Protein AF-A0A963B711-F1 (afdb_monomer_lite)

pLDDT: mean 83.48, std 12.62, range [43.06, 94.5]

Secondary structure (DSSP, 8-state):
-GGG-SEEEESSS-GGGT-SS--TT-EEEE---TTTTS----HHHHHHHHHHHHHHHHHHHHHHHTTT--

Sequence (70 aa):
KLSEQTLVVSLQGPVSNYFPQLPFHTAAVEWDIPGVGDSPGDNSDMESLYREIALRISDLMNVLHGEEAS

Foldseek 3Di:
DQLVAQEDEAADDDPCVVPVDHDPNYHYHYDPQPPVPPDDDDPVSVVSSVVRVVVVVVVVVCVVVVVVPD

Radius of gyration: 14.34 Å; chains: 1; bounding box: 36×28×34 Å

Structure (mmCIF, N/CA/C/O backbone):
data_AF-A0A963B711-F1
#
_entry.id   AF-A0A963B711-F1
#
loop_
_atom_site.group_PDB
_atom_site.id
_atom_site.type_symbol
_atom_site.label_atom_id
_atom_site.label_alt_id
_atom_site.label_comp_id
_atom_site.label_asym_id
_atom_site.label_entity_id
_atom_site.label_seq_id
_atom_site.pdbx_PDB_ins_code
_atom_site.Cartn_x
_atom_site.Cartn_y
_atom_site.Cartn_z
_atom_site.occupancy
_atom_site.B_iso_or_equiv
_atom_site.auth_seq_id
_atom_site.auth_comp_id
_atom_site.auth_asym_id
_atom_site.auth_atom_id
_atom_site.pdbx_PDB_model_num
ATOM 1 N N . LYS A 1 1 ? 11.582 -3.683 15.305 1.00 66.25 1 LYS A N 1
ATOM 2 C CA . LYS A 1 1 ? 11.207 -5.105 15.053 1.00 66.25 1 LYS A CA 1
ATOM 3 C C . LYS A 1 1 ? 9.912 -5.133 14.243 1.00 66.25 1 LYS A C 1
ATOM 5 O O . LYS A 1 1 ? 9.117 -4.228 14.424 1.00 66.25 1 LYS A O 1
ATOM 10 N N . LEU A 1 2 ? 9.662 -6.140 13.393 1.00 66.06 2 LEU A N 1
ATOM 11 C CA . LEU A 1 2 ? 8.410 -6.242 12.606 1.00 66.06 2 LEU A CA 1
ATOM 12 C C . LEU A 1 2 ? 7.146 -6.154 13.486 1.00 66.06 2 LEU A C 1
ATOM 14 O O . LEU A 1 2 ? 6.162 -5.541 13.107 1.00 66.06 2 LEU A O 1
ATOM 18 N N . SER A 1 3 ? 7.217 -6.669 14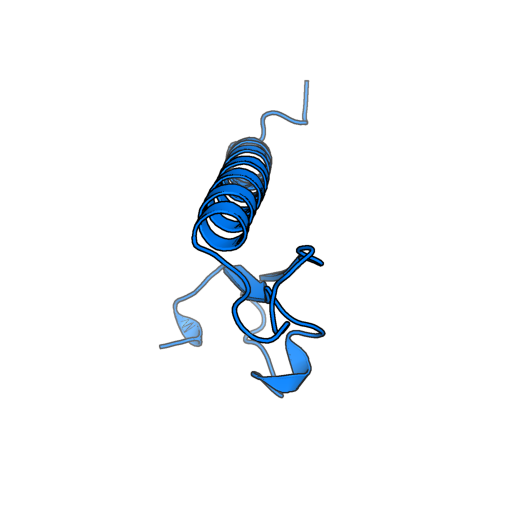.716 1.00 72.56 3 SER A N 1
ATOM 19 C CA . SER A 1 3 ? 6.161 -6.5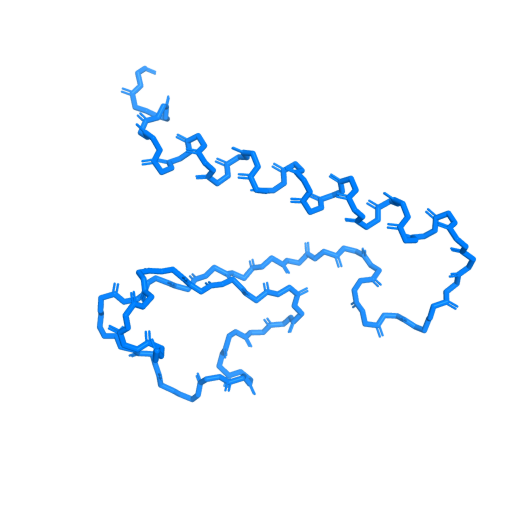69 15.733 1.00 72.56 3 SER A CA 1
ATOM 20 C C . SER A 1 3 ? 5.804 -5.143 16.176 1.00 72.56 3 SER A C 1
ATOM 22 O O . SER A 1 3 ? 4.831 -4.974 16.897 1.00 72.56 3 SER A O 1
ATOM 24 N N . GLU A 1 4 ? 6.580 -4.127 15.810 1.00 85.12 4 GLU A N 1
ATOM 25 C CA . GLU A 1 4 ? 6.298 -2.713 16.106 1.00 85.12 4 GLU A CA 1
ATOM 26 C C . GLU A 1 4 ? 5.672 -1.991 14.902 1.00 85.12 4 GLU A C 1
ATOM 28 O O . GLU A 1 4 ? 5.295 -0.830 15.013 1.00 85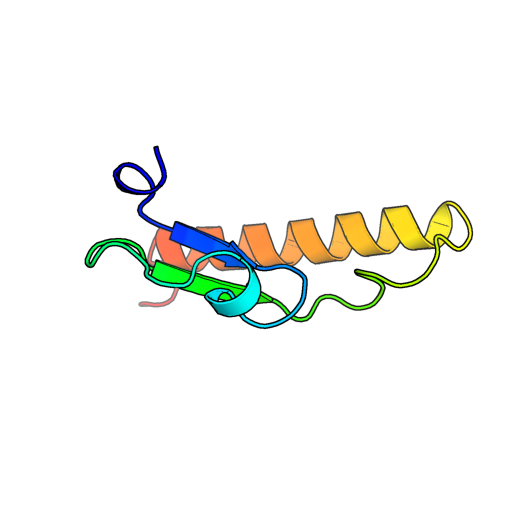.12 4 GLU A O 1
ATOM 33 N N . GLN A 1 5 ? 5.578 -2.657 13.746 1.00 83.88 5 GLN A N 1
ATOM 34 C CA . GLN A 1 5 ? 5.045 -2.082 12.517 1.00 83.88 5 GLN A CA 1
ATOM 35 C C . GLN A 1 5 ? 3.563 -2.425 12.386 1.00 83.88 5 GLN A C 1
ATOM 37 O O . GLN A 1 5 ? 3.179 -3.593 12.382 1.00 83.88 5 GLN A O 1
ATOM 42 N N . THR A 1 6 ? 2.731 -1.401 12.242 1.00 89.44 6 THR A N 1
ATOM 43 C CA . THR A 1 6 ? 1.291 -1.561 11.994 1.00 89.44 6 THR A CA 1
ATOM 44 C C . THR A 1 6 ? 0.994 -1.840 10.518 1.00 89.44 6 THR A C 1
ATOM 46 O O . THR A 1 6 ? -0.069 -2.357 10.194 1.00 89.44 6 THR A O 1
ATOM 49 N N . LEU A 1 7 ? 1.934 -1.524 9.621 1.00 92.06 7 LEU A N 1
ATOM 50 C CA . LEU A 1 7 ? 1.784 -1.676 8.177 1.00 92.06 7 LEU A CA 1
ATOM 51 C C . LEU A 1 7 ? 3.100 -2.129 7.538 1.00 92.06 7 LEU A C 1
ATOM 53 O O . LEU A 1 7 ? 4.163 -1.588 7.843 1.00 92.06 7 LEU A O 1
ATOM 57 N N . VAL A 1 8 ? 3.004 -3.085 6.620 1.00 93.81 8 VAL A N 1
ATOM 58 C CA . VAL A 1 8 ? 4.083 -3.537 5.740 1.00 93.81 8 VAL A CA 1
ATOM 59 C C . VAL A 1 8 ? 3.620 -3.388 4.302 1.00 93.81 8 VAL A C 1
ATOM 61 O O . VAL A 1 8 ? 2.510 -3.791 3.964 1.00 93.81 8 VAL A O 1
ATOM 64 N N . VAL A 1 9 ? 4.486 -2.838 3.456 1.00 94.50 9 VAL A N 1
ATOM 65 C CA . VAL A 1 9 ? 4.221 -2.677 2.026 1.00 94.50 9 VAL A CA 1
ATOM 66 C C . VAL A 1 9 ? 5.245 -3.488 1.239 1.00 94.50 9 VAL A C 1
ATOM 68 O O . VAL A 1 9 ? 6.447 -3.261 1.381 1.00 94.50 9 VAL A O 1
ATOM 71 N N . SER A 1 10 ? 4.781 -4.435 0.425 1.00 93.31 10 SER A N 1
ATOM 72 C CA . SER A 1 10 ? 5.611 -5.095 -0.585 1.00 93.31 10 SER A CA 1
ATOM 73 C C . SER A 1 10 ? 5.511 -4.336 -1.899 1.00 93.31 10 SER A C 1
ATOM 75 O O . SER A 1 10 ? 4.411 -4.029 -2.350 1.00 93.31 10 SER A O 1
ATOM 77 N N . LEU A 1 11 ? 6.661 -4.054 -2.510 1.00 91.00 11 LEU A N 1
ATOM 78 C CA . LEU A 1 11 ? 6.750 -3.403 -3.821 1.00 91.00 11 LEU A CA 1
ATOM 79 C C . LEU A 1 11 ? 6.987 -4.407 -4.956 1.00 91.00 11 LEU A C 1
ATOM 81 O O . LEU A 1 11 ? 7.011 -4.018 -6.118 1.00 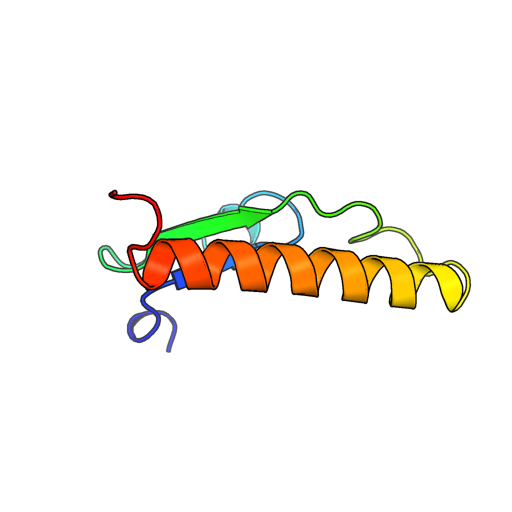91.00 11 LEU A O 1
ATOM 85 N N . GLN A 1 12 ? 7.228 -5.681 -4.623 1.00 88.19 12 GLN A N 1
ATOM 86 C CA . GLN A 1 12 ? 7.550 -6.713 -5.601 1.00 88.19 12 GLN A CA 1
ATOM 87 C C . GLN A 1 12 ? 6.994 -8.070 -5.164 1.00 88.19 12 GLN A C 1
ATOM 89 O O . GLN A 1 12 ? 7.608 -8.822 -4.408 1.00 88.19 12 GLN A O 1
ATOM 94 N N . GLY A 1 13 ? 5.817 -8.403 -5.683 1.00 87.94 13 GLY A N 1
ATOM 95 C CA . GLY A 1 13 ? 5.152 -9.670 -5.396 1.00 87.94 13 GLY A CA 1
ATOM 96 C C . GLY A 1 13 ? 4.651 -9.804 -3.949 1.00 87.94 13 GLY A C 1
ATOM 97 O O . GLY A 1 13 ? 4.655 -8.833 -3.187 1.00 87.94 13 GLY A O 1
ATOM 98 N N . PRO A 1 14 ? 4.192 -11.008 -3.567 1.00 91.81 14 PRO A N 1
ATOM 99 C CA . PRO A 1 14 ? 3.510 -11.209 -2.295 1.00 91.81 14 PRO A CA 1
ATOM 100 C C . PRO A 1 14 ? 4.378 -10.936 -1.063 1.00 91.81 14 PRO A C 1
ATOM 102 O O . PRO A 1 14 ? 5.542 -11.341 -1.015 1.00 91.81 14 PRO A O 1
ATOM 105 N N . VAL A 1 15 ? 3.797 -10.355 -0.008 1.00 92.44 15 VAL A N 1
ATOM 106 C CA . VAL A 1 15 ? 4.486 -10.121 1.278 1.00 92.44 15 VAL A CA 1
ATOM 107 C C . VAL A 1 15 ? 5.000 -11.438 1.874 1.00 92.44 15 VAL A C 1
ATOM 109 O O . VAL A 1 15 ? 6.065 -11.460 2.495 1.00 92.44 15 VAL A O 1
ATOM 112 N N . SER A 1 16 ? 4.305 -12.554 1.622 1.00 92.12 16 SER A N 1
ATOM 113 C CA . SER A 1 16 ? 4.696 -13.899 2.070 1.00 92.12 16 SER A CA 1
ATOM 114 C C . SER A 1 16 ? 6.055 -14.365 1.547 1.00 92.12 16 SER A C 1
ATOM 116 O O . SER A 1 16 ? 6.673 -15.233 2.160 1.00 92.12 16 SER A O 1
ATOM 118 N N . ASN A 1 17 ? 6.537 -13.792 0.439 1.00 92.44 17 ASN A N 1
ATOM 119 C CA . ASN A 1 17 ? 7.867 -14.094 -0.091 1.00 92.44 17 ASN A CA 1
ATOM 120 C C . ASN A 1 17 ? 8.984 -13.576 0.829 1.00 92.44 17 ASN A C 1
ATOM 122 O O . ASN A 1 17 ? 10.081 -14.129 0.831 1.00 92.44 17 ASN A O 1
ATOM 126 N N . TYR A 1 18 ? 8.702 -12.533 1.614 1.00 89.69 18 TYR A N 1
ATOM 127 C CA . TYR A 1 18 ? 9.655 -11.880 2.516 1.00 89.69 18 TYR A CA 1
ATOM 128 C C . TYR A 1 18 ? 9.390 -12.226 3.981 1.00 89.69 18 TYR A C 1
ATOM 130 O O . TYR A 1 18 ? 10.322 -12.430 4.760 1.00 89.69 18 TYR A O 1
ATOM 138 N N . PHE A 1 19 ? 8.113 -12.309 4.355 1.00 90.31 19 PHE A N 1
ATOM 139 C CA . PHE A 1 19 ? 7.669 -12.571 5.717 1.00 90.31 19 PHE A CA 1
ATOM 140 C C . PHE A 1 19 ? 6.709 -13.765 5.728 1.00 90.31 19 PHE A C 1
ATOM 142 O O . PHE A 1 19 ? 5.525 -13.600 5.441 1.00 90.31 19 PHE A O 1
ATOM 149 N N . PRO A 1 20 ? 7.183 -14.968 6.107 1.00 88.31 20 PRO A N 1
ATOM 150 C CA . PRO A 1 20 ? 6.349 -16.172 6.141 1.00 88.31 20 PRO A CA 1
ATOM 151 C C . PRO A 1 20 ? 5.153 -16.063 7.093 1.00 88.31 20 PRO A C 1
ATOM 153 O O . PRO A 1 20 ? 4.159 -16.767 6.932 1.00 88.31 20 PRO A O 1
ATOM 156 N N . GLN A 1 21 ? 5.260 -15.207 8.113 1.00 88.81 21 GLN A N 1
ATOM 157 C CA . GLN A 1 21 ? 4.197 -14.952 9.070 1.00 88.81 21 GLN A CA 1
ATOM 158 C C . GLN A 1 21 ? 4.249 -13.491 9.523 1.00 88.81 21 GLN A C 1
ATOM 160 O O . GLN A 1 21 ? 5.304 -12.998 9.930 1.00 88.81 21 GLN A O 1
ATOM 165 N N . LEU A 1 22 ? 3.105 -12.811 9.455 1.00 88.38 22 LEU A N 1
ATOM 166 C CA . LEU A 1 22 ? 2.949 -11.436 9.919 1.00 88.38 22 LEU A CA 1
ATOM 167 C C . LEU A 1 22 ? 2.348 -11.412 11.331 1.00 88.38 22 LEU A C 1
ATOM 169 O O . LEU A 1 22 ? 1.503 -12.257 11.648 1.00 88.38 22 LEU A O 1
ATOM 173 N N . PRO A 1 23 ? 2.755 -10.462 12.192 1.00 91.31 23 PRO A N 1
ATOM 174 C CA . PRO A 1 23 ? 2.063 -10.211 13.452 1.00 91.31 23 PRO A CA 1
ATOM 175 C C . PRO A 1 23 ? 0.583 -9.870 13.223 1.00 91.31 23 PRO A C 1
ATOM 177 O O . PRO A 1 23 ? 0.238 -9.253 12.220 1.00 91.31 23 PRO A O 1
ATOM 180 N N . PHE A 1 24 ? -0.293 -10.228 14.170 1.00 87.81 24 PHE A N 1
ATOM 181 C CA . PHE A 1 24 ? -1.749 -10.080 13.997 1.00 87.81 24 PHE A CA 1
ATOM 182 C C . PHE A 1 24 ? -2.195 -8.627 13.755 1.00 87.81 24 PHE A C 1
ATOM 184 O O . PHE A 1 24 ? -3.195 -8.387 13.088 1.00 87.81 24 PHE A O 1
ATOM 191 N N . HIS A 1 25 ? -1.471 -7.668 14.334 1.00 88.38 25 HIS A N 1
ATOM 192 C CA . HIS A 1 25 ? -1.771 -6.238 14.271 1.00 88.38 25 HIS A CA 1
ATOM 193 C C . HIS A 1 25 ? -1.061 -5.527 13.115 1.00 88.38 25 HIS A C 1
ATOM 195 O O . HIS A 1 25 ? -1.118 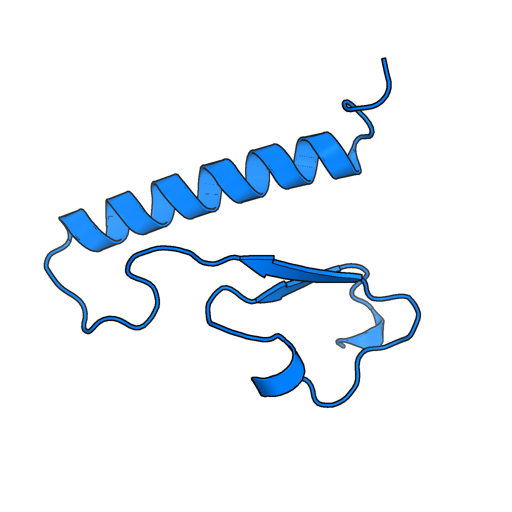-4.302 13.026 1.00 88.38 25 HIS A O 1
ATOM 201 N N . THR A 1 26 ? -0.368 -6.274 12.259 1.00 92.81 26 THR A N 1
ATOM 202 C CA . THR A 1 26 ? 0.336 -5.738 11.100 1.00 92.81 26 THR A CA 1
ATOM 203 C C . THR A 1 26 ? -0.505 -5.970 9.853 1.00 92.81 26 THR A C 1
ATOM 205 O O . THR A 1 26 ? -0.720 -7.107 9.437 1.00 92.81 26 THR A O 1
ATOM 208 N N . ALA A 1 27 ? -0.956 -4.887 9.230 1.00 92.00 27 ALA A N 1
ATOM 209 C CA . ALA A 1 27 ? -1.553 -4.935 7.907 1.00 92.00 27 ALA A CA 1
ATOM 210 C C . ALA A 1 27 ? -0.464 -5.128 6.841 1.00 92.00 27 ALA A C 1
ATOM 212 O O . ALA A 1 27 ? 0.632 -4.576 6.951 1.00 92.00 27 ALA A O 1
ATOM 213 N N . ALA A 1 28 ? -0.776 -5.891 5.799 1.00 93.50 28 ALA A N 1
ATOM 214 C CA . ALA A 1 28 ? 0.075 -6.062 4.630 1.00 93.50 28 ALA A CA 1
ATOM 215 C C . ALA A 1 28 ? -0.607 -5.467 3.403 1.00 93.50 28 ALA A C 1
ATOM 217 O O . ALA A 1 28 ? -1.785 -5.718 3.158 1.00 93.50 28 ALA A O 1
ATOM 218 N N . VAL A 1 29 ? 0.156 -4.697 2.637 1.00 94.06 29 VAL A N 1
ATOM 219 C CA . VAL A 1 29 ? -0.262 -4.121 1.364 1.00 94.06 29 VAL A CA 1
ATOM 220 C C . VAL A 1 29 ? 0.732 -4.557 0.302 1.00 94.06 29 VAL A C 1
ATOM 222 O O . VAL A 1 29 ? 1.944 -4.505 0.501 1.00 94.06 29 VAL A O 1
ATOM 225 N N . GLU A 1 30 ? 0.211 -5.004 -0.828 1.00 94.31 30 GLU A N 1
ATOM 226 C CA . GLU A 1 30 ? 1.001 -5.440 -1.971 1.00 94.31 30 GLU A CA 1
ATOM 227 C C . GLU A 1 30 ? 0.764 -4.447 -3.100 1.00 94.31 30 GLU A C 1
ATOM 229 O O . GLU A 1 30 ? -0.360 -4.282 -3.575 1.00 94.31 30 GLU A O 1
ATOM 234 N N . TRP A 1 31 ? 1.817 -3.738 -3.494 1.00 92.81 31 TRP A N 1
ATOM 235 C CA . TRP A 1 31 ? 1.788 -2.844 -4.636 1.00 92.81 31 TRP A CA 1
ATOM 236 C C . TRP A 1 31 ? 2.490 -3.500 -5.807 1.00 92.81 31 TRP A C 1
ATOM 238 O O . TRP A 1 31 ? 3.678 -3.807 -5.747 1.00 92.81 31 TRP A O 1
ATOM 248 N N . ASP A 1 32 ? 1.739 -3.659 -6.890 1.00 86.12 32 ASP A N 1
ATOM 249 C CA . ASP A 1 32 ? 2.316 -3.898 -8.201 1.00 86.12 32 ASP A CA 1
ATOM 250 C C . ASP A 1 32 ? 2.762 -2.548 -8.774 1.00 86.12 32 ASP A C 1
ATOM 252 O O . ASP A 1 32 ? 1.935 -1.658 -9.035 1.00 86.12 32 ASP A O 1
ATOM 256 N N . ILE A 1 33 ? 4.080 -2.361 -8.845 1.00 84.88 33 ILE A N 1
ATOM 257 C CA . ILE A 1 33 ? 4.714 -1.141 -9.333 1.00 84.88 33 ILE A CA 1
ATOM 258 C C . ILE A 1 33 ? 5.496 -1.490 -10.601 1.00 84.88 33 ILE A C 1
ATOM 260 O O . ILE A 1 33 ? 6.490 -2.219 -10.524 1.00 84.88 33 ILE A O 1
ATOM 264 N N . PRO A 1 34 ? 5.084 -0.959 -11.765 1.00 80.44 34 PRO A N 1
ATOM 265 C CA . PRO A 1 34 ? 5.781 -1.198 -13.021 1.00 80.44 34 PRO A CA 1
ATOM 266 C C . PRO A 1 34 ? 7.262 -0.811 -12.933 1.00 80.44 34 PRO A C 1
ATOM 268 O O . PRO A 1 34 ? 7.601 0.249 -12.407 1.00 80.44 34 PRO A O 1
ATOM 271 N N . GLY A 1 35 ? 8.145 -1.663 -13.456 1.00 77.19 35 GLY A N 1
ATOM 272 C CA . GLY A 1 35 ? 9.592 -1.430 -13.448 1.00 77.19 35 GLY A CA 1
ATOM 273 C C . GLY A 1 35 ? 10.313 -1.863 -12.167 1.00 77.19 35 GLY A C 1
ATOM 274 O O . GLY A 1 35 ? 11.543 -1.857 -12.135 1.00 77.19 35 GLY A O 1
ATOM 275 N N . VAL A 1 36 ? 9.602 -2.275 -11.107 1.00 75.12 36 VAL A N 1
ATOM 276 C CA . VAL A 1 36 ? 10.255 -2.838 -9.915 1.00 75.12 36 VAL A CA 1
ATOM 277 C C . VAL A 1 36 ? 10.745 -4.255 -10.200 1.00 75.12 36 VAL A C 1
ATOM 279 O O . VAL A 1 36 ? 9.964 -5.172 -10.442 1.00 75.12 36 VAL A O 1
ATOM 282 N N . GLY A 1 37 ? 12.061 -4.448 -10.100 1.00 69.25 37 GLY A N 1
ATOM 283 C CA . GLY A 1 37 ? 12.710 -5.744 -10.317 1.00 69.25 37 GLY A CA 1
ATOM 284 C C . GLY A 1 37 ? 13.164 -5.993 -11.753 1.00 69.25 37 GLY A C 1
ATOM 285 O O . GLY A 1 37 ? 13.864 -6.979 -11.993 1.00 69.25 37 GLY A O 1
ATOM 286 N N . ASP A 1 38 ? 12.834 -5.090 -12.675 1.00 70.94 38 ASP A N 1
ATOM 287 C CA . ASP A 1 38 ? 13.453 -5.058 -13.993 1.00 70.94 38 ASP A CA 1
ATOM 288 C C . ASP A 1 38 ? 14.921 -4.622 -13.858 1.00 70.94 38 ASP A C 1
ATOM 290 O O . ASP A 1 38 ? 15.297 -3.883 -12.940 1.00 70.94 38 ASP A O 1
ATOM 294 N N . SER A 1 39 ? 15.794 -5.121 -14.743 1.00 64.12 39 SER A N 1
ATOM 295 C CA . SER A 1 39 ? 17.189 -4.657 -14.766 1.00 64.12 39 SER A CA 1
ATOM 296 C C . SER A 1 39 ? 17.194 -3.148 -14.993 1.00 64.12 39 SER A C 1
ATOM 298 O O . SER A 1 39 ? 16.452 -2.706 -15.868 1.00 64.12 39 SER A O 1
ATOM 300 N N . PRO A 1 40 ? 17.997 -2.364 -14.249 1.00 59.50 40 PRO A N 1
ATOM 301 C CA . PRO A 1 40 ? 17.956 -0.914 -14.355 1.00 59.50 40 PRO A CA 1
ATOM 302 C C . PRO A 1 40 ? 18.232 -0.488 -15.801 1.00 59.50 40 PRO A C 1
ATOM 304 O O . PRO A 1 40 ? 19.360 -0.598 -16.286 1.00 59.50 40 PRO A O 1
ATOM 307 N N . GLY A 1 41 ? 17.176 -0.051 -16.488 1.00 60.53 41 GLY A N 1
ATOM 308 C CA . GLY A 1 41 ? 17.266 0.834 -17.638 1.00 60.53 41 GLY A CA 1
ATOM 309 C C . GLY A 1 41 ? 17.577 2.250 -17.160 1.00 60.53 41 GLY A C 1
ATOM 310 O O . GLY A 1 41 ? 17.664 2.498 -15.957 1.00 60.53 41 GLY A O 1
ATOM 311 N N . ASP A 1 42 ? 17.839 3.149 -18.104 1.00 60.78 42 ASP A N 1
ATOM 312 C CA . ASP A 1 42 ? 18.321 4.517 -17.888 1.00 60.78 42 ASP A CA 1
ATOM 313 C C . ASP A 1 42 ? 17.654 5.288 -16.725 1.00 60.78 42 ASP A C 1
ATOM 315 O O . ASP A 1 42 ? 16.557 4.993 -16.259 1.00 60.78 42 ASP A O 1
ATOM 319 N N . ASN A 1 43 ? 18.292 6.381 -16.292 1.00 61.91 43 ASN A N 1
ATOM 320 C CA . ASN A 1 43 ? 17.827 7.242 -15.190 1.00 61.91 43 ASN A CA 1
ATOM 321 C C . ASN A 1 43 ? 16.344 7.693 -15.282 1.00 61.91 43 ASN A C 1
ATOM 323 O O . ASN A 1 43 ? 15.739 7.996 -14.252 1.00 61.91 43 ASN A O 1
ATOM 327 N N . SER A 1 44 ? 15.750 7.730 -16.482 1.00 62.69 44 SER A N 1
ATOM 328 C CA . SER A 1 44 ? 14.322 8.014 -16.709 1.00 62.69 44 SER A CA 1
ATOM 329 C C . SER A 1 44 ? 13.376 7.006 -16.048 1.00 62.69 44 SER A C 1
ATOM 331 O O . SER A 1 44 ? 12.266 7.368 -15.638 1.00 62.69 44 SER A O 1
ATOM 333 N N . ASP A 1 45 ? 13.815 5.757 -15.924 1.00 76.38 45 ASP A N 1
ATOM 334 C CA . ASP A 1 45 ? 13.021 4.654 -15.384 1.00 76.38 45 ASP A CA 1
ATOM 335 C C . ASP A 1 45 ? 12.949 4.769 -13.858 1.00 76.38 45 ASP A C 1
ATOM 337 O O . ASP A 1 45 ? 11.884 4.620 -13.258 1.00 76.38 45 ASP A O 1
ATOM 341 N N . MET A 1 46 ? 14.054 5.193 -13.235 1.00 80.88 46 MET A N 1
ATOM 342 C CA . MET A 1 46 ? 14.119 5.475 -11.802 1.00 80.88 46 MET A CA 1
ATOM 343 C C . MET A 1 46 ? 13.217 6.654 -11.405 1.00 80.88 46 MET A C 1
ATOM 345 O O . MET A 1 46 ? 12.494 6.572 -10.415 1.00 80.88 46 MET A O 1
ATOM 349 N N . GLU A 1 47 ? 13.215 7.755 -12.164 1.00 85.69 47 GLU A N 1
ATOM 350 C CA . GLU A 1 47 ? 12.319 8.882 -11.867 1.00 85.69 47 GLU A CA 1
ATOM 351 C C . GLU A 1 47 ? 10.839 8.500 -11.962 1.00 85.69 47 GLU A C 1
ATOM 353 O O . GLU A 1 47 ? 10.013 8.970 -11.177 1.00 85.69 47 GLU A O 1
ATOM 358 N N . SER A 1 48 ? 10.496 7.666 -12.942 1.00 86.12 48 SER A N 1
ATOM 359 C CA . SER A 1 48 ? 9.125 7.197 -13.135 1.00 86.12 48 SER A CA 1
ATOM 360 C C . SER A 1 48 ? 8.698 6.287 -11.986 1.00 86.12 48 SER A C 1
ATOM 362 O O . SER A 1 48 ? 7.609 6.472 -11.444 1.00 86.12 48 SER A O 1
ATOM 364 N N . LEU A 1 49 ? 9.599 5.416 -11.5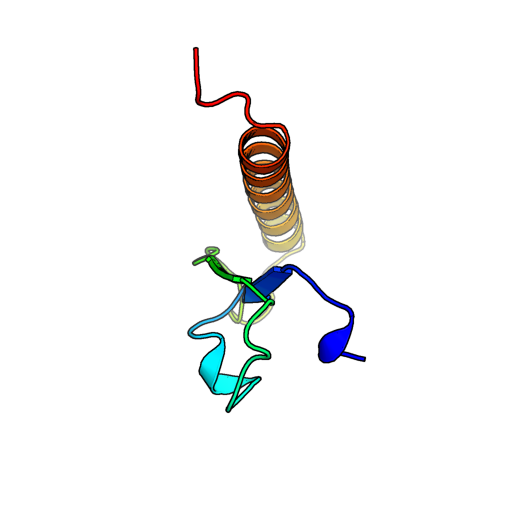26 1.00 87.31 49 LEU A N 1
ATOM 365 C CA . LEU A 1 49 ? 9.407 4.610 -10.326 1.00 87.31 49 LEU A CA 1
ATOM 366 C C . LEU A 1 49 ? 9.189 5.474 -9.072 1.00 87.31 49 LEU A C 1
ATOM 368 O O . LEU A 1 49 ? 8.263 5.227 -8.300 1.00 87.31 49 LEU A O 1
ATOM 372 N N . TYR A 1 50 ? 9.999 6.519 -8.879 1.00 88.88 50 TYR A N 1
ATOM 373 C CA . TYR A 1 50 ? 9.831 7.442 -7.751 1.00 88.88 50 TYR A CA 1
ATOM 374 C C . TYR A 1 50 ? 8.474 8.144 -7.768 1.00 88.88 50 TYR A C 1
ATOM 376 O O . TYR A 1 50 ? 7.835 8.257 -6.721 1.00 88.88 50 TYR A O 1
ATOM 384 N N . ARG A 1 51 ? 8.028 8.613 -8.941 1.00 91.44 51 ARG A N 1
ATOM 385 C CA . ARG A 1 51 ? 6.716 9.256 -9.091 1.00 91.44 51 ARG A CA 1
ATOM 386 C C . ARG A 1 51 ? 5.581 8.295 -8.744 1.00 91.44 51 ARG A C 1
ATOM 388 O O . ARG A 1 51 ? 4.694 8.680 -7.989 1.00 91.44 51 ARG A O 1
ATOM 395 N N . GLU A 1 52 ? 5.641 7.057 -9.228 1.00 91.62 52 GLU A N 1
ATOM 396 C CA . GLU A 1 52 ? 4.617 6.048 -8.937 1.00 91.62 52 GLU A CA 1
ATOM 397 C C . GLU A 1 52 ? 4.550 5.731 -7.437 1.00 91.62 52 GLU A C 1
ATOM 399 O O . GLU A 1 52 ? 3.477 5.779 -6.839 1.00 91.62 52 GLU A O 1
ATOM 404 N N . ILE A 1 53 ? 5.699 5.499 -6.789 1.00 92.06 53 ILE A N 1
ATOM 405 C CA . ILE A 1 53 ? 5.756 5.250 -5.340 1.00 92.06 53 ILE A CA 1
ATOM 406 C C . ILE A 1 53 ? 5.183 6.438 -4.556 1.00 92.06 53 ILE A C 1
ATOM 408 O O . ILE A 1 53 ? 4.426 6.241 -3.606 1.00 92.06 53 ILE A O 1
ATOM 412 N N . ALA A 1 54 ? 5.517 7.672 -4.944 1.00 93.81 54 ALA A N 1
ATOM 413 C CA . ALA A 1 54 ? 5.029 8.868 -4.264 1.00 93.81 54 ALA A CA 1
ATOM 414 C C . ALA A 1 54 ? 3.497 8.990 -4.325 1.00 93.81 54 ALA A C 1
ATOM 416 O O . ALA A 1 54 ? 2.878 9.318 -3.312 1.00 93.81 54 ALA A O 1
ATOM 417 N N . LEU A 1 55 ? 2.886 8.683 -5.476 1.00 94.31 55 LEU A N 1
ATOM 418 C CA . LEU A 1 55 ? 1.428 8.677 -5.630 1.00 94.31 55 LEU A CA 1
ATOM 419 C C . LEU A 1 55 ? 0.776 7.624 -4.728 1.00 94.31 55 LEU A C 1
ATOM 421 O O . LEU A 1 55 ? -0.107 7.959 -3.944 1.00 94.31 55 LEU A O 1
ATOM 425 N N . ARG A 1 56 ? 1.280 6.383 -4.738 1.00 94.00 56 ARG A N 1
ATOM 426 C CA . ARG A 1 56 ? 0.742 5.302 -3.892 1.00 94.00 56 ARG A CA 1
ATOM 427 C C . ARG A 1 56 ? 0.853 5.609 -2.400 1.00 94.00 56 ARG A C 1
ATOM 429 O O . ARG A 1 56 ? -0.056 5.291 -1.637 1.00 94.00 56 ARG A O 1
ATOM 436 N N . ILE A 1 57 ? 1.953 6.236 -1.975 1.00 94.12 57 ILE A N 1
ATOM 437 C CA . ILE A 1 57 ? 2.112 6.700 -0.591 1.00 94.12 57 ILE A CA 1
ATOM 438 C C . ILE A 1 57 ? 1.083 7.786 -0.275 1.00 94.12 57 ILE A C 1
ATOM 440 O O . ILE A 1 57 ? 0.472 7.724 0.786 1.00 94.12 57 ILE A O 1
ATOM 444 N N . SER A 1 58 ? 0.872 8.755 -1.169 1.00 94.00 58 SER A N 1
ATOM 445 C CA . SER A 1 58 ? -0.133 9.806 -0.969 1.00 94.00 58 SER A CA 1
ATOM 446 C C . SER A 1 58 ? -1.531 9.216 -0.774 1.00 94.00 58 SER A C 1
ATOM 448 O O . SER A 1 58 ? -2.203 9.550 0.199 1.00 94.00 58 SER A O 1
ATOM 450 N N . ASP A 1 59 ? -1.938 8.292 -1.644 1.00 93.19 59 ASP A N 1
ATOM 451 C CA . ASP A 1 59 ? -3.245 7.633 -1.559 1.00 93.19 59 ASP A CA 1
ATOM 452 C C . ASP A 1 59 ? -3.384 6.835 -0.257 1.00 93.19 59 ASP A C 1
ATOM 454 O O . ASP A 1 59 ? -4.381 6.951 0.456 1.00 93.19 59 ASP A O 1
ATOM 458 N N . LEU A 1 60 ? -2.344 6.083 0.114 1.00 93.12 60 LEU A N 1
ATOM 459 C CA . LEU A 1 60 ? -2.301 5.361 1.382 1.00 93.12 60 LEU A CA 1
ATOM 460 C C . LEU A 1 60 ? -2.452 6.305 2.580 1.00 93.12 60 LEU A C 1
ATOM 462 O O . LEU A 1 60 ? -3.183 5.988 3.515 1.00 93.12 60 LEU A O 1
ATOM 466 N N . MET A 1 61 ? -1.776 7.454 2.571 1.00 92.81 61 MET A N 1
ATOM 467 C CA . MET A 1 61 ? -1.888 8.428 3.655 1.00 92.81 61 MET A CA 1
ATOM 468 C C . MET A 1 61 ? -3.305 8.994 3.762 1.00 92.81 61 MET A C 1
ATOM 470 O O . MET A 1 61 ? -3.803 9.129 4.877 1.00 92.81 61 MET A O 1
ATOM 474 N N . ASN A 1 62 ? -3.981 9.253 2.641 1.00 92.75 62 ASN A N 1
ATOM 475 C CA . ASN A 1 62 ? -5.375 9.710 2.641 1.00 92.75 62 ASN A CA 1
ATOM 476 C C . ASN A 1 62 ? -6.317 8.655 3.247 1.00 92.75 62 ASN A C 1
ATOM 478 O O . ASN A 1 62 ? -7.150 8.975 4.099 1.00 92.75 62 ASN A O 1
ATOM 482 N N . VAL A 1 63 ? -6.129 7.378 2.888 1.00 90.44 63 VAL A N 1
ATOM 483 C CA . VAL A 1 63 ? -6.878 6.253 3.475 1.00 90.44 63 VAL A CA 1
ATOM 484 C C . VAL A 1 63 ? -6.623 6.148 4.980 1.00 90.44 63 VAL A C 1
ATOM 486 O O . VAL A 1 63 ? -7.565 6.029 5.761 1.00 90.44 63 VAL A O 1
ATOM 489 N N . LEU A 1 64 ? -5.361 6.226 5.413 1.00 88.38 64 LEU A N 1
ATOM 490 C CA . LEU A 1 64 ? -4.992 6.137 6.831 1.00 88.38 64 LEU A CA 1
ATOM 491 C C . LEU A 1 64 ? -5.496 7.327 7.656 1.00 88.38 64 LEU A C 1
ATOM 493 O O . LEU A 1 64 ? -5.798 7.161 8.838 1.00 88.38 64 LEU A O 1
ATOM 497 N N . HIS A 1 65 ? -5.608 8.510 7.052 1.00 88.00 65 HIS A N 1
ATOM 498 C CA . HIS A 1 65 ? -6.234 9.673 7.680 1.00 88.00 65 HIS A CA 1
ATOM 499 C C . HIS A 1 65 ? -7.765 9.567 7.754 1.00 88.00 65 HIS A C 1
ATOM 501 O O . HIS A 1 65 ? -8.382 10.313 8.514 1.00 88.00 65 HIS A O 1
ATOM 507 N N . GLY A 1 66 ? -8.375 8.618 7.035 1.00 83.56 66 GLY A N 1
ATOM 508 C CA . GLY A 1 66 ? -9.818 8.389 7.037 1.00 83.56 66 GLY A CA 1
ATOM 509 C C . GLY A 1 66 ? -10.598 9.301 6.089 1.00 83.56 66 GLY A C 1
ATOM 510 O O . GLY A 1 66 ? -11.796 9.484 6.287 1.00 83.56 66 GLY A O 1
ATOM 511 N N . GLU A 1 67 ? -9.951 9.874 5.068 1.00 65.12 67 GLU A N 1
ATOM 512 C CA . GLU A 1 67 ? -10.599 10.804 4.127 1.00 65.12 67 GLU A CA 1
ATOM 513 C C . GLU A 1 67 ? -11.554 10.119 3.127 1.00 65.12 67 GLU A C 1
ATOM 515 O O . GLU A 1 67 ? -12.352 10.798 2.491 1.00 65.12 67 GLU A O 1
ATOM 520 N N . GLU A 1 68 ? -11.562 8.783 3.031 1.00 56.78 68 GLU A N 1
ATOM 521 C CA . GLU A 1 68 ? -12.496 8.038 2.162 1.00 56.78 68 GLU A CA 1
ATOM 522 C C . GLU A 1 68 ? -13.901 7.820 2.764 1.00 56.78 68 GLU A C 1
ATOM 524 O O . GLU A 1 68 ? -14.733 7.127 2.178 1.00 56.78 68 GLU A O 1
ATOM 529 N N . ALA A 1 69 ? -14.199 8.406 3.927 1.00 46.62 69 ALA A N 1
ATOM 530 C CA . ALA A 1 69 ? -15.497 8.284 4.593 1.00 46.62 69 ALA A CA 1
ATOM 531 C C . ALA A 1 69 ? -16.219 9.636 4.743 1.00 46.62 69 ALA A C 1
ATOM 533 O O . ALA A 1 69 ? -16.559 10.036 5.859 1.00 46.62 69 ALA A O 1
ATOM 534 N N . SER A 1 70 ? -16.483 10.337 3.633 1.00 43.06 70 SER A N 1
ATOM 535 C CA . SER A 1 70 ? -17.496 11.402 3.591 1.00 43.06 70 SER A CA 1
ATOM 536 C C . SER A 1 70 ? -18.261 11.455 2.278 1.00 43.06 70 SER A C 1
ATOM 538 O O . SER A 1 70 ? -17.701 11.086 1.228 1.00 43.06 70 SER A O 1
#